Protein AF-A0A444R0S3-F1 (afdb_monomer)

pLDDT: mean 84.56, std 14.63, range [42.0, 97.62]

Foldseek 3Di:
DDPDDDDPDPQFDDDDLCVQPNDDDPVPDDPPDPSVPSPDPVVVVVRVVVSDPDPPPPDDD

Structure (mmCIF, N/CA/C/O backbone):
data_AF-A0A444R0S3-F1
#
_entry.id   AF-A0A444R0S3-F1
#
loop_
_atom_site.group_PDB
_atom_site.id
_atom_site.type_symbol
_atom_site.label_atom_id
_atom_site.label_alt_id
_atom_site.label_comp_id
_atom_site.label_asym_id
_atom_site.label_entity_id
_atom_site.label_seq_id
_atom_site.pdbx_PDB_ins_code
_atom_site.Cartn_x
_atom_sit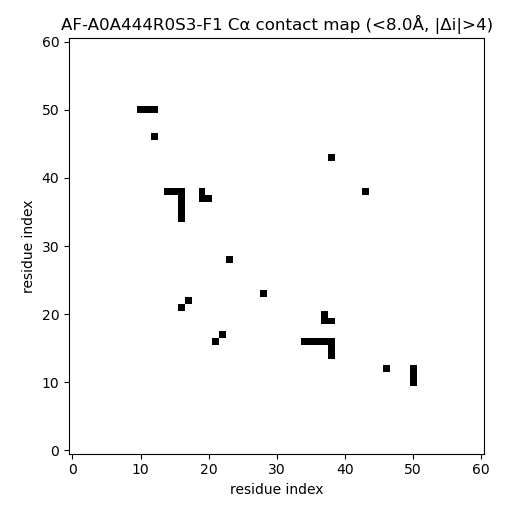e.Cartn_y
_atom_site.Cartn_z
_atom_site.occupancy
_atom_site.B_iso_or_equiv
_atom_site.auth_seq_id
_atom_site.auth_comp_id
_atom_site.auth_asym_id
_atom_site.auth_atom_id
_atom_site.pdbx_PDB_model_num
ATOM 1 N N . ASP A 1 1 ? 12.549 20.173 -0.809 1.00 52.69 1 ASP A N 1
ATOM 2 C CA . ASP A 1 1 ? 11.632 19.788 0.279 1.00 52.69 1 ASP A CA 1
ATOM 3 C C . ASP A 1 1 ? 10.669 18.709 -0.171 1.00 52.69 1 ASP A C 1
ATOM 5 O O . ASP A 1 1 ? 9.896 18.931 -1.093 1.00 52.69 1 ASP A O 1
ATOM 9 N N . HIS A 1 2 ? 10.759 17.519 0.428 1.00 71.06 2 HIS A N 1
ATOM 10 C CA . HIS A 1 2 ? 9.840 16.410 0.167 1.00 71.06 2 HIS A CA 1
ATOM 11 C C . HIS A 1 2 ? 8.788 16.398 1.278 1.00 71.06 2 HIS A C 1
ATOM 13 O O . HIS A 1 2 ? 9.119 16.139 2.436 1.00 71.06 2 HIS A O 1
ATOM 19 N N . ILE A 1 3 ? 7.530 16.706 0.950 1.00 64.44 3 ILE A N 1
ATOM 20 C CA . ILE A 1 3 ? 6.423 16.531 1.894 1.00 64.44 3 ILE A CA 1
ATOM 21 C C . ILE A 1 3 ? 6.162 15.030 1.994 1.00 64.44 3 ILE A C 1
ATOM 23 O O . ILE A 1 3 ? 5.543 14.434 1.114 1.00 64.44 3 ILE A O 1
ATOM 27 N N . 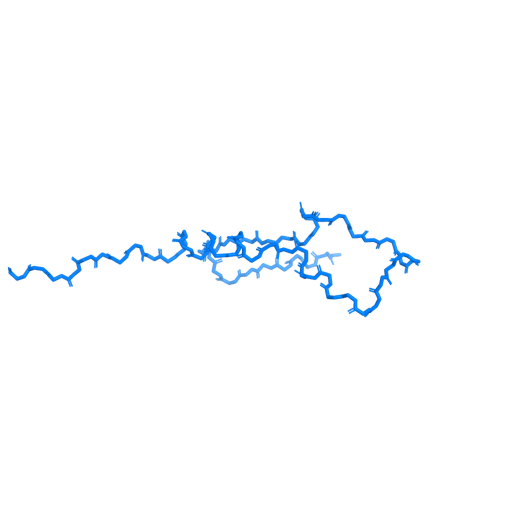PHE A 1 4 ? 6.661 14.411 3.062 1.00 77.00 4 PHE A N 1
ATOM 28 C CA . PHE A 1 4 ? 6.249 13.064 3.429 1.00 77.00 4 PHE A CA 1
ATOM 29 C C . PHE A 1 4 ? 4.801 13.128 3.890 1.00 77.00 4 PHE A C 1
ATOM 31 O O . PHE A 1 4 ? 4.473 13.866 4.822 1.00 77.00 4 PHE A O 1
ATOM 38 N N . TRP A 1 5 ? 3.936 12.363 3.230 1.00 77.44 5 TRP A N 1
ATOM 39 C CA . TRP A 1 5 ? 2.575 12.189 3.703 1.00 77.44 5 TRP A CA 1
ATOM 40 C C . TRP A 1 5 ? 2.610 11.668 5.142 1.00 77.44 5 TRP A C 1
ATOM 42 O O . TRP A 1 5 ? 3.327 10.713 5.451 1.00 77.44 5 TRP A O 1
ATOM 52 N N . ARG A 1 6 ? 1.848 12.325 6.018 1.00 78.56 6 ARG A N 1
ATOM 53 C CA . ARG A 1 6 ? 1.621 11.885 7.388 1.00 78.56 6 ARG A CA 1
ATOM 54 C C . ARG A 1 6 ? 0.122 11.875 7.661 1.00 78.56 6 ARG A C 1
ATOM 56 O O . ARG A 1 6 ? -0.573 12.821 7.289 1.00 78.56 6 ARG A O 1
ATOM 63 N N . PRO A 1 7 ? -0.373 10.835 8.317 1.00 83.94 7 PRO A N 1
ATOM 64 C CA . PRO A 1 7 ? -1.769 10.731 8.682 1.00 83.94 7 PRO A CA 1
ATOM 65 C C . PRO A 1 7 ? -2.077 11.569 9.933 1.00 83.94 7 PRO A C 1
ATOM 67 O O . PRO A 1 7 ? -1.184 11.914 10.703 1.00 83.94 7 PRO A O 1
ATOM 70 N N . TRP A 1 8 ? -3.352 11.908 10.140 1.00 86.31 8 TRP A N 1
ATOM 71 C CA . TRP A 1 8 ? -3.788 12.777 11.247 1.00 86.31 8 TRP A CA 1
ATOM 72 C C . TRP A 1 8 ? -3.970 12.061 12.596 1.00 86.31 8 TRP A C 1
ATOM 74 O O . TRP A 1 8 ? -4.191 12.717 13.608 1.00 86.31 8 TRP A O 1
ATOM 84 N N . SER A 1 9 ? -3.897 10.728 12.619 1.00 86.19 9 SER A N 1
ATOM 85 C CA . SER A 1 9 ? -4.026 9.901 13.827 1.00 86.19 9 SER A CA 1
ATOM 86 C C . SER A 1 9 ? -2.693 9.232 14.168 1.00 86.19 9 SER A C 1
ATOM 88 O O . SER A 1 9 ? -1.846 9.053 13.301 1.00 86.19 9 SER A O 1
ATOM 90 N N . ASN A 1 10 ? -2.522 8.813 15.420 1.00 86.31 10 ASN A N 1
ATOM 91 C CA . ASN A 1 10 ? -1.414 7.941 15.824 1.00 86.31 10 ASN A CA 1
ATOM 92 C C . ASN A 1 10 ? -1.826 6.461 15.895 1.00 86.31 10 ASN A C 1
ATOM 94 O O . ASN A 1 10 ? -0.963 5.594 15.973 1.00 86.31 10 ASN A O 1
ATOM 98 N N . ASN A 1 11 ? -3.131 6.159 15.870 1.00 89.88 11 ASN A N 1
ATOM 99 C CA 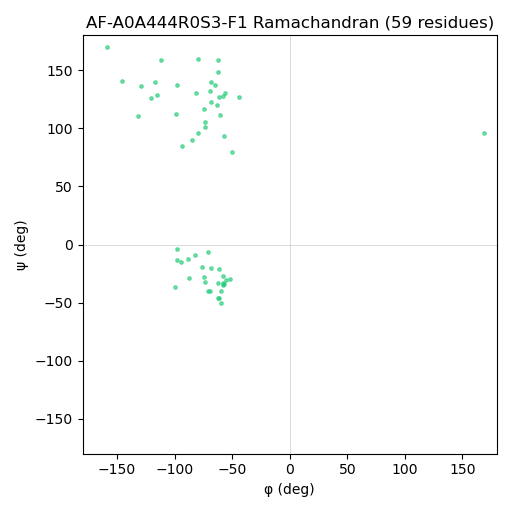. ASN A 1 11 ? -3.638 4.788 15.911 1.00 89.88 11 ASN A CA 1
ATOM 100 C C . ASN A 1 11 ? -3.858 4.258 14.492 1.00 89.88 11 ASN A C 1
ATOM 102 O O . ASN A 1 11 ? -4.957 4.371 13.946 1.00 89.88 11 ASN A O 1
ATOM 106 N N . MET A 1 12 ? -2.800 3.734 13.878 1.00 90.50 12 MET A N 1
ATOM 107 C CA . MET A 1 12 ? -2.896 3.071 12.582 1.00 90.50 12 MET A CA 1
ATOM 108 C C . MET A 1 12 ? -1.736 2.129 12.315 1.00 90.50 12 MET A C 1
ATOM 110 O O . MET A 1 12 ? -0.698 2.178 12.970 1.00 90.50 12 MET A O 1
ATOM 114 N N . ILE A 1 13 ? -1.907 1.354 11.252 1.00 92.56 13 ILE A N 1
ATOM 115 C CA . ILE A 1 13 ? -0.875 0.531 10.643 1.00 92.56 13 ILE A CA 1
ATOM 116 C C . ILE A 1 13 ? -0.735 1.002 9.194 1.00 92.56 13 ILE A C 1
ATOM 118 O O . ILE A 1 13 ? -1.727 1.099 8.472 1.00 92.56 13 ILE A O 1
ATOM 122 N N . GLN A 1 14 ? 0.486 1.351 8.791 1.00 91.19 14 GLN A N 1
ATOM 123 C CA . GLN A 1 14 ? 0.794 1.819 7.442 1.00 91.19 14 GLN A CA 1
ATOM 124 C C . GLN A 1 14 ? 1.336 0.669 6.595 1.00 91.19 14 GLN A C 1
ATOM 126 O O . GLN A 1 14 ? 2.200 -0.075 7.049 1.00 91.19 14 GLN A O 1
ATOM 131 N N . PHE A 1 15 ? 0.865 0.584 5.352 1.00 93.62 15 PHE A N 1
ATOM 132 C CA . PHE A 1 15 ? 1.376 -0.340 4.345 1.00 93.62 15 PHE A CA 1
ATOM 133 C C . PHE A 1 15 ? 1.972 0.429 3.174 1.00 93.62 15 PHE A C 1
ATOM 135 O O . PHE A 1 15 ? 1.379 1.404 2.701 1.00 93.62 15 PHE A O 1
ATOM 142 N N . TRP A 1 16 ? 3.094 -0.061 2.656 1.00 91.75 16 TRP A N 1
ATOM 143 C CA . TRP A 1 16 ? 3.622 0.357 1.367 1.00 91.75 16 TRP A CA 1
ATOM 144 C C . TRP A 1 16 ? 3.606 -0.825 0.409 1.00 91.75 16 TRP A C 1
ATOM 146 O O . TRP A 1 16 ? 4.154 -1.877 0.704 1.00 91.75 16 TRP A O 1
ATOM 156 N N . ALA A 1 17 ? 3.033 -0.644 -0.782 1.00 93.56 17 ALA A N 1
ATOM 157 C CA . ALA A 1 17 ? 3.098 -1.654 -1.843 1.00 93.56 17 ALA A CA 1
ATOM 158 C C . ALA A 1 17 ? 4.554 -2.052 -2.178 1.00 93.56 17 ALA A C 1
ATOM 160 O O . ALA A 1 17 ? 4.815 -3.201 -2.518 1.00 93.56 17 ALA A O 1
ATOM 161 N N . GLY A 1 18 ? 5.491 -1.107 -2.014 1.00 93.38 18 GLY A N 1
ATOM 162 C CA . GLY A 1 18 ? 6.936 -1.308 -2.150 1.00 93.38 18 GLY A CA 1
ATOM 163 C C . GLY A 1 18 ? 7.529 -2.370 -1.217 1.00 93.38 18 GLY A C 1
ATOM 164 O O . GLY A 1 18 ? 8.520 -2.994 -1.577 1.00 93.38 18 GLY A O 1
ATOM 165 N N . ASP A 1 19 ? 6.909 -2.603 -0.056 1.00 94.62 19 ASP A N 1
ATOM 166 C CA . 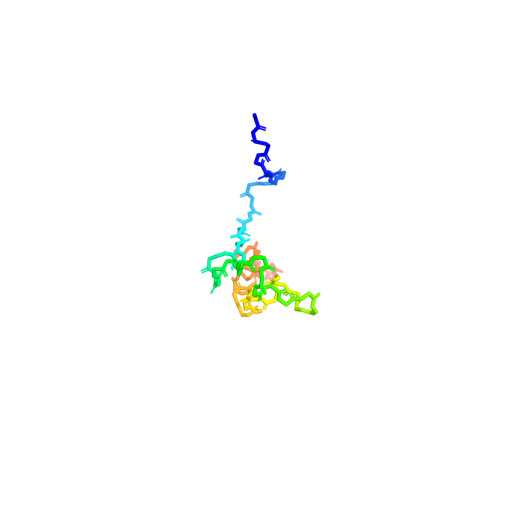ASP A 1 19 ? 7.354 -3.621 0.904 1.00 94.62 19 ASP A CA 1
ATOM 167 C C . ASP A 1 19 ? 6.968 -5.044 0.446 1.00 94.62 19 ASP A C 1
ATOM 169 O O . ASP A 1 19 ? 7.560 -6.023 0.893 1.00 94.62 19 ASP A O 1
ATOM 173 N N . TYR A 1 20 ? 5.990 -5.162 -0.462 1.00 95.75 20 TYR A N 1
ATOM 174 C CA . TYR A 1 20 ? 5.485 -6.433 -1.001 1.00 95.75 20 TYR A CA 1
ATOM 175 C C . TYR A 1 20 ? 6.064 -6.772 -2.371 1.00 95.75 20 TYR A C 1
ATOM 177 O O . TYR A 1 20 ? 6.303 -7.936 -2.690 1.00 95.75 20 TYR A O 1
ATOM 185 N N . ARG A 1 21 ? 6.259 -5.751 -3.204 1.00 93.81 21 ARG A N 1
ATOM 186 C CA . ARG A 1 21 ? 6.863 -5.868 -4.527 1.00 93.81 21 ARG A CA 1
ATOM 187 C C . ARG A 1 21 ? 7.664 -4.605 -4.796 1.00 93.81 21 ARG A C 1
ATOM 189 O O . ARG A 1 21 ? 7.220 -3.512 -4.456 1.00 93.81 21 ARG A O 1
ATOM 196 N N . GLU A 1 22 ? 8.825 -4.744 -5.424 1.00 93.19 22 GLU A N 1
ATOM 197 C CA . GLU A 1 22 ? 9.584 -3.585 -5.889 1.00 93.19 22 GLU A CA 1
ATOM 198 C C . GLU A 1 22 ? 8.846 -2.897 -7.046 1.00 93.19 22 GLU A C 1
ATOM 200 O O . GLU A 1 22 ? 8.266 -3.559 -7.912 1.00 93.19 22 GLU A O 1
ATOM 205 N N . MET A 1 23 ? 8.852 -1.560 -7.052 1.00 90.81 23 MET A N 1
ATOM 206 C CA . MET A 1 23 ? 8.175 -0.782 -8.089 1.00 90.81 23 MET A CA 1
ATOM 207 C C . MET A 1 23 ? 8.829 -1.063 -9.448 1.00 90.81 23 MET A C 1
ATOM 209 O O . MET A 1 23 ? 10.016 -0.769 -9.604 1.00 90.81 23 MET A O 1
ATOM 213 N N . PRO A 1 24 ? 8.086 -1.577 -10.446 1.00 90.19 24 PRO A N 1
ATOM 214 C CA . PRO A 1 24 ? 8.659 -1.860 -11.750 1.00 90.19 24 PRO A CA 1
ATOM 215 C C . PRO A 1 24 ? 9.162 -0.575 -12.404 1.00 90.19 24 PRO A C 1
ATOM 217 O O . PRO A 1 24 ? 8.592 0.514 -12.235 1.00 90.19 24 PRO A O 1
ATOM 220 N N . THR A 1 25 ? 10.219 -0.711 -13.200 1.00 92.00 25 THR A N 1
ATOM 221 C CA . THR A 1 25 ? 10.735 0.389 -14.009 1.00 92.00 25 THR A CA 1
ATOM 222 C C . THR A 1 25 ? 9.684 0.844 -15.020 1.00 92.00 25 THR A C 1
ATOM 224 O O . THR A 1 25 ? 8.729 0.138 -15.351 1.00 92.00 25 THR A O 1
ATOM 227 N N . ARG A 1 26 ? 9.824 2.076 -15.518 1.00 89.00 26 ARG A N 1
ATOM 228 C CA . ARG A 1 26 ? 8.805 2.708 -16.370 1.00 89.00 26 ARG A CA 1
ATOM 229 C C . ARG A 1 26 ? 8.476 1.899 -17.632 1.00 89.00 26 ARG A C 1
ATOM 231 O O . ARG A 1 26 ? 7.332 1.945 -18.074 1.00 89.00 26 ARG A O 1
ATOM 238 N N . ASP A 1 27 ? 9.458 1.212 -18.201 1.00 93.69 27 ASP A N 1
ATOM 239 C CA . ASP A 1 27 ? 9.348 0.353 -19.384 1.00 93.69 27 ASP A CA 1
ATOM 240 C C . ASP A 1 27 ? 8.644 -0.984 -19.103 1.00 93.69 27 ASP A C 1
ATOM 242 O O . ASP A 1 27 ? 7.981 -1.518 -19.987 1.00 93.69 27 ASP A O 1
ATOM 246 N N . GLN A 1 28 ? 8.722 -1.479 -17.866 1.00 90.12 28 GLN A N 1
ATOM 247 C CA . GLN A 1 28 ? 8.105 -2.736 -17.427 1.00 90.12 28 GLN A CA 1
ATOM 248 C C . GLN A 1 28 ? 6.757 -2.528 -16.727 1.00 90.12 28 GLN A C 1
ATOM 250 O O . GLN A 1 28 ? 6.086 -3.488 -16.350 1.00 90.12 28 GLN A O 1
ATOM 255 N N . ARG A 1 29 ? 6.350 -1.271 -16.522 1.00 86.75 29 ARG A N 1
ATOM 256 C CA . ARG A 1 29 ? 5.130 -0.930 -15.796 1.00 86.75 29 ARG A CA 1
ATOM 257 C C . ARG A 1 29 ? 3.893 -1.237 -16.635 1.00 86.75 29 ARG A C 1
ATOM 259 O O . ARG A 1 29 ? 3.524 -0.453 -17.514 1.00 86.75 29 ARG A O 1
ATOM 266 N N . ASP A 1 30 ? 3.198 -2.314 -16.282 1.00 88.56 30 ASP A N 1
ATOM 267 C CA . ASP A 1 30 ? 1.844 -2.556 -16.769 1.00 88.56 30 ASP A CA 1
ATOM 268 C C . ASP A 1 30 ? 0.920 -1.413 -16.310 1.00 88.56 30 ASP A C 1
ATOM 270 O O . ASP A 1 30 ? 0.879 -1.025 -15.141 1.00 88.56 30 ASP A O 1
ATOM 274 N N . ARG A 1 31 ? 0.215 -0.807 -17.266 1.00 86.56 31 ARG A N 1
ATOM 275 C CA . ARG A 1 31 ? -0.695 0.324 -17.035 1.00 86.56 31 ARG A CA 1
ATOM 276 C C . ARG A 1 31 ? -2.112 -0.128 -16.699 1.00 86.56 31 ARG A C 1
ATOM 278 O O . ARG A 1 31 ? -2.899 0.713 -16.274 1.00 86.56 31 ARG A O 1
ATOM 285 N N . ASN A 1 32 ? -2.410 -1.409 -16.895 1.00 90.81 32 ASN A N 1
ATOM 286 C CA . ASN A 1 32 ? -3.696 -2.017 -16.579 1.00 90.81 32 ASN A CA 1
ATOM 287 C C . ASN A 1 32 ? -3.700 -2.664 -15.189 1.00 90.81 32 ASN A C 1
ATOM 289 O O . ASN A 1 32 ? -4.767 -2.946 -14.649 1.00 90.81 32 ASN A O 1
ATOM 293 N N . GLU A 1 33 ? -2.526 -2.871 -14.590 1.00 88.06 33 GLU A N 1
ATOM 294 C CA . GLU A 1 33 ? -2.408 -3.378 -13.229 1.00 88.06 33 GLU A CA 1
ATOM 295 C C . GLU A 1 33 ? -2.589 -2.250 -12.200 1.00 88.06 33 GLU A C 1
ATOM 297 O O . GLU A 1 33 ? -1.935 -1.203 -12.248 1.00 88.06 33 GLU A O 1
ATOM 302 N N . MET A 1 34 ? -3.447 -2.482 -11.205 1.00 89.69 34 MET A N 1
ATOM 303 C CA . MET A 1 34 ? -3.512 -1.627 -10.026 1.00 89.69 34 MET A CA 1
ATOM 304 C C . MET A 1 34 ? -2.369 -2.004 -9.085 1.00 89.69 34 MET A C 1
ATOM 306 O O . MET A 1 34 ? -2.528 -2.897 -8.273 1.00 89.69 34 MET A O 1
ATOM 310 N N . TYR A 1 35 ? -1.234 -1.306 -9.138 1.00 90.81 35 TYR A N 1
ATOM 311 C CA . TYR A 1 35 ? -0.055 -1.650 -8.323 1.00 90.81 35 TYR A CA 1
ATOM 312 C C . TYR A 1 35 ? -0.337 -1.807 -6.814 1.00 90.81 35 TYR A C 1
ATOM 314 O O . TYR A 1 35 ? 0.293 -2.612 -6.145 1.00 90.81 35 TYR A O 1
ATOM 322 N N . LEU A 1 36 ? -1.324 -1.088 -6.268 1.00 91.06 36 LEU A N 1
ATOM 323 C CA . LEU A 1 36 ? -1.776 -1.246 -4.877 1.00 91.06 36 LEU A CA 1
ATOM 324 C C . LEU A 1 36 ? -2.324 -2.649 -4.550 1.00 91.06 36 LEU A C 1
ATOM 326 O O . LEU A 1 36 ? -2.329 -3.028 -3.384 1.00 91.06 36 LEU A O 1
ATOM 330 N N . SER A 1 37 ? -2.748 -3.432 -5.548 1.00 93.81 37 SER A N 1
ATOM 331 C CA . S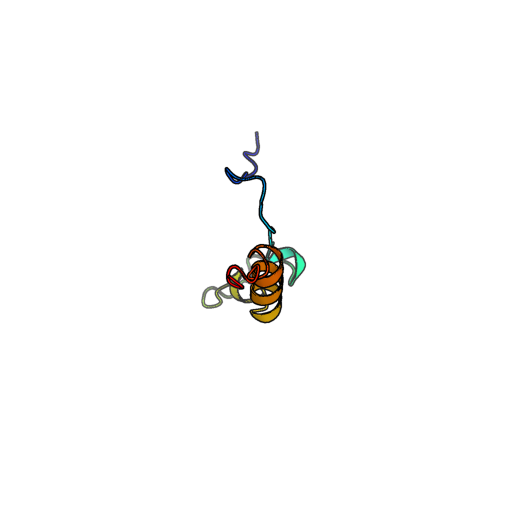ER A 1 37 ? -3.261 -4.795 -5.364 1.00 93.81 37 SER A CA 1
ATOM 332 C C . SER A 1 37 ? -2.190 -5.812 -4.975 1.00 93.81 37 SER A C 1
ATOM 334 O O . SER A 1 37 ? -2.532 -6.957 -4.700 1.00 93.81 37 SER A O 1
ATOM 336 N N . VAL A 1 38 ? -0.908 -5.431 -4.962 1.00 94.88 38 VAL A N 1
ATOM 337 C CA . VAL A 1 38 ? 0.169 -6.298 -4.452 1.00 94.88 38 VAL A CA 1
ATOM 338 C C . VAL A 1 38 ? 0.076 -6.511 -2.946 1.00 94.88 38 VAL A C 1
ATOM 340 O O . VAL A 1 38 ? 0.649 -7.468 -2.440 1.00 94.88 38 VAL A O 1
ATOM 343 N N . ILE A 1 39 ? -0.628 -5.624 -2.236 1.00 97.44 39 ILE A N 1
ATOM 344 C CA . ILE A 1 39 ? -0.858 -5.740 -0.799 1.00 97.44 39 ILE A CA 1
ATOM 345 C C . ILE A 1 39 ? -1.898 -6.854 -0.583 1.00 97.44 39 ILE A C 1
ATOM 347 O O . ILE A 1 39 ? -3.042 -6.705 -1.029 1.00 97.44 39 ILE A O 1
ATOM 351 N N . PRO A 1 40 ? -1.552 -7.966 0.090 1.00 97.38 40 PRO A N 1
ATOM 352 C CA . PRO A 1 40 ? -2.480 -9.064 0.313 1.00 97.38 40 PRO A CA 1
ATOM 353 C C . PRO A 1 40 ? -3.653 -8.637 1.194 1.00 97.38 40 PRO A C 1
ATOM 355 O O . PRO A 1 40 ? -3.474 -8.009 2.237 1.00 97.38 40 PRO A O 1
ATOM 358 N N . ALA A 1 41 ? -4.866 -9.058 0.830 1.00 96.94 41 ALA A N 1
ATOM 359 C CA . ALA A 1 41 ? -6.055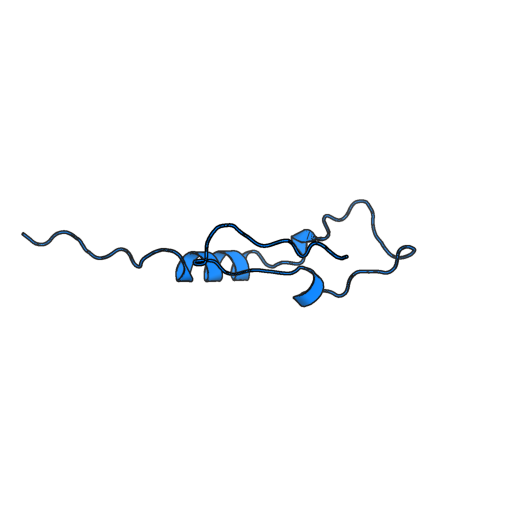 -8.785 1.638 1.00 96.94 41 ALA A CA 1
ATOM 360 C C . ALA A 1 41 ? -5.935 -9.343 3.070 1.00 96.94 41 ALA A C 1
ATOM 362 O O . ALA A 1 41 ? -6.409 -8.714 4.011 1.00 96.94 41 ALA A O 1
ATOM 363 N N . ALA A 1 42 ? -5.268 -10.491 3.241 1.00 97.62 42 ALA A N 1
ATOM 364 C CA . ALA A 1 42 ? -5.045 -11.113 4.547 1.00 97.62 42 ALA A CA 1
ATOM 365 C C . ALA A 1 42 ? -4.271 -10.199 5.514 1.00 97.62 42 ALA A C 1
ATOM 367 O O . ALA A 1 42 ? -4.628 -10.108 6.686 1.00 97.62 42 ALA A O 1
ATOM 368 N N . ASP A 1 43 ? -3.268 -9.476 5.016 1.00 97.62 43 ASP A N 1
ATOM 369 C CA . ASP A 1 43 ? -2.464 -8.561 5.827 1.00 97.62 43 ASP A CA 1
ATOM 370 C C . ASP A 1 43 ? -3.279 -7.344 6.263 1.00 97.62 43 ASP A C 1
ATOM 372 O O . ASP A 1 43 ? -3.200 -6.917 7.417 1.00 97.62 43 ASP A O 1
ATOM 376 N N . VAL A 1 44 ? -4.114 -6.819 5.361 1.00 95.69 44 VAL A N 1
ATOM 377 C CA . VAL A 1 44 ? -5.034 -5.719 5.670 1.00 95.69 44 VAL A CA 1
ATOM 378 C C . VAL A 1 44 ? -6.041 -6.148 6.737 1.00 95.69 44 VAL A C 1
ATOM 380 O O . VAL A 1 44 ? -6.239 -5.418 7.705 1.00 95.69 44 VAL A O 1
ATOM 383 N N . ILE A 1 45 ? -6.635 -7.338 6.601 1.00 96.38 45 ILE A N 1
ATOM 384 C CA . ILE A 1 45 ? -7.576 -7.896 7.584 1.00 96.38 45 ILE A CA 1
ATOM 3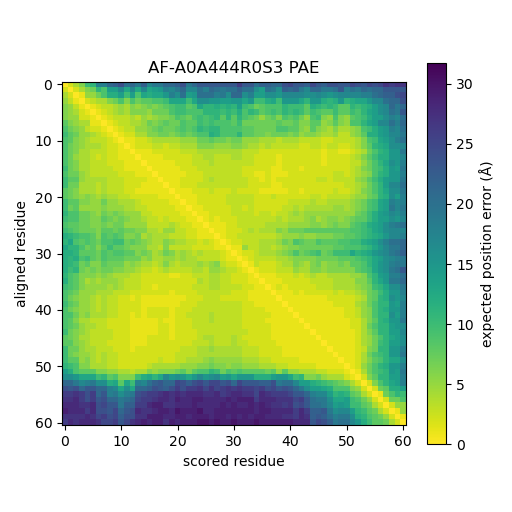85 C C . ILE A 1 45 ? -6.891 -8.043 8.946 1.00 96.38 45 ILE A C 1
ATOM 387 O O . ILE A 1 45 ? -7.382 -7.510 9.937 1.00 96.38 45 ILE A O 1
ATOM 391 N N . ALA A 1 46 ? -5.709 -8.660 8.991 1.00 96.19 46 ALA A N 1
ATOM 392 C CA . ALA A 1 46 ? -4.967 -8.846 10.234 1.00 96.19 46 ALA A CA 1
ATOM 393 C C . ALA A 1 46 ? -4.560 -7.516 10.898 1.00 96.19 46 ALA A C 1
ATOM 395 O O . ALA A 1 46 ? -4.481 -7.428 12.124 1.00 96.19 46 ALA A O 1
ATOM 396 N N . ALA A 1 47 ? -4.279 -6.470 10.116 1.00 95.31 47 ALA A N 1
ATOM 397 C CA . ALA A 1 47 ? -4.028 -5.136 10.654 1.00 95.31 47 ALA A CA 1
ATOM 398 C C . ALA A 1 47 ? -5.296 -4.484 11.212 1.00 95.31 47 ALA A C 1
ATOM 400 O O . ALA A 1 47 ? -5.242 -3.866 12.276 1.00 95.31 47 ALA A O 1
ATOM 401 N N . VAL A 1 48 ? -6.434 -4.646 10.537 1.00 94.19 48 VAL A N 1
ATOM 402 C CA . VAL A 1 48 ? -7.727 -4.178 11.046 1.00 94.19 48 VAL A CA 1
ATOM 403 C C . VAL A 1 48 ? -8.066 -4.879 12.360 1.00 94.19 48 VAL A C 1
ATOM 405 O O . VAL A 1 48 ? -8.378 -4.189 13.326 1.00 94.19 48 VAL A O 1
ATOM 408 N N . ASP A 1 49 ? -7.903 -6.199 12.451 1.00 94.44 49 ASP A N 1
ATOM 409 C CA . ASP A 1 49 ? -8.165 -6.963 13.679 1.00 94.44 49 ASP A CA 1
ATOM 410 C C . ASP A 1 49 ? -7.327 -6.478 14.873 1.00 94.44 49 ASP A C 1
ATOM 412 O O . ASP A 1 49 ? -7.792 -6.496 16.009 1.00 94.44 49 ASP A O 1
ATOM 416 N N . LYS A 1 50 ? -6.100 -5.998 14.628 1.00 92.44 50 LYS A N 1
ATOM 417 C CA . LYS A 1 50 ? -5.237 -5.404 15.665 1.00 92.44 50 LYS A CA 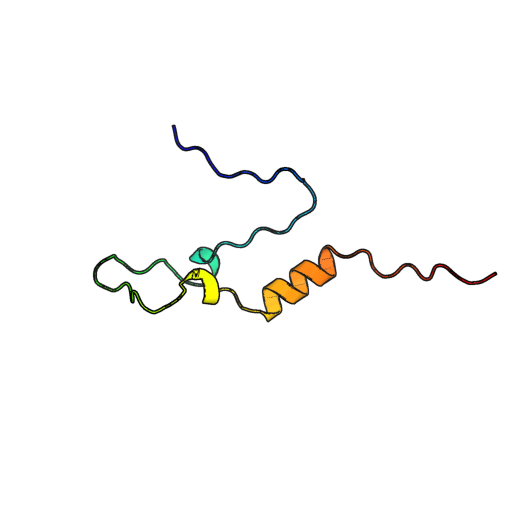1
ATOM 418 C C . LYS A 1 50 ? -5.682 -4.008 16.103 1.00 92.44 50 LYS A C 1
ATOM 420 O O . LYS A 1 50 ? -5.410 -3.617 17.235 1.00 92.44 50 LYS A O 1
ATOM 425 N N . LEU A 1 51 ? -6.269 -3.230 15.193 1.00 90.75 51 LEU A N 1
ATOM 426 C CA . LEU A 1 51 ? -6.688 -1.847 15.443 1.00 90.75 51 LEU A CA 1
ATOM 427 C C . LEU A 1 51 ? -8.093 -1.756 16.029 1.00 90.75 51 LEU A C 1
ATOM 429 O O . LEU A 1 51 ? -8.404 -0.791 16.732 1.00 90.75 51 LEU A O 1
ATOM 433 N N . LEU A 1 52 ? -8.947 -2.729 15.717 1.00 87.31 52 LEU A N 1
ATOM 434 C CA . LEU A 1 52 ? -10.262 -2.825 16.315 1.00 87.31 52 LEU A CA 1
ATOM 435 C C . LEU A 1 52 ? -10.102 -3.201 17.791 1.00 87.31 52 LEU A C 1
ATOM 437 O O . LEU A 1 52 ? -9.365 -4.133 18.115 1.00 87.31 52 LEU A O 1
ATOM 441 N N . PRO A 1 53 ? -10.783 -2.501 18.710 1.00 76.88 53 PRO A N 1
ATOM 442 C CA . PRO A 1 53 ? -10.847 -2.968 20.079 1.00 76.88 53 PRO A CA 1
ATOM 443 C C . PRO A 1 53 ? -11.464 -4.367 20.059 1.00 76.88 53 PRO A C 1
ATOM 445 O O . PRO A 1 53 ? -12.545 -4.554 19.490 1.00 76.88 53 PRO A O 1
ATOM 448 N N . SER A 1 54 ? -10.789 -5.340 20.685 1.00 65.44 54 SER A N 1
ATOM 449 C CA . SER A 1 54 ? -11.411 -6.614 21.047 1.00 65.44 54 SER A CA 1
ATOM 450 C C . SER A 1 54 ? -12.764 -6.268 21.633 1.00 65.44 54 SER A C 1
ATOM 452 O O . SER A 1 54 ? -12.826 -5.388 22.493 1.00 65.44 54 SER A O 1
ATOM 454 N N . SER A 1 55 ? -13.838 -6.869 21.132 1.00 58.50 55 SER A N 1
ATOM 455 C CA . SER A 1 55 ? -15.184 -6.610 21.627 1.00 58.50 55 SER A CA 1
ATOM 456 C C . SER A 1 55 ? -15.174 -6.928 23.120 1.00 58.50 55 SER A C 1
ATOM 458 O O . SER A 1 55 ? -15.281 -8.081 23.525 1.00 58.50 55 SER A O 1
ATOM 460 N N . THR A 1 56 ? -14.941 -5.911 23.950 1.00 51.84 56 THR A N 1
ATOM 461 C CA . THR A 1 56 ? -15.063 -6.020 25.389 1.00 51.84 56 THR A CA 1
ATOM 462 C C . THR A 1 56 ? -16.511 -6.384 25.591 1.00 51.84 56 THR A C 1
ATOM 464 O O . THR A 1 56 ? -17.396 -5.590 25.273 1.00 51.84 56 THR A O 1
ATOM 467 N N . THR A 1 57 ? -16.726 -7.614 26.045 1.00 51.31 57 THR A N 1
ATOM 468 C CA . THR A 1 57 ? -17.970 -8.148 26.579 1.00 51.31 57 THR A CA 1
ATOM 469 C C . THR A 1 57 ? -18.503 -7.187 27.640 1.00 51.31 57 THR A C 1
ATOM 471 O O . THR A 1 57 ? -18.312 -7.365 28.837 1.00 51.31 57 THR A O 1
ATOM 474 N N . GLY A 1 58 ? -19.147 -6.114 27.200 1.00 56.00 58 GLY A N 1
ATOM 475 C CA . GLY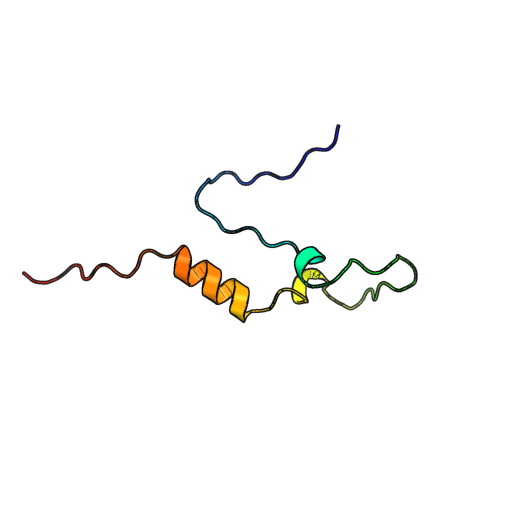 A 1 58 ? -20.031 -5.302 28.001 1.00 56.00 58 GLY A CA 1
ATOM 476 C C . GLY A 1 58 ? -21.382 -5.980 27.944 1.00 56.00 58 GLY A C 1
ATOM 477 O O . GLY A 1 58 ? -22.124 -5.745 26.999 1.00 56.00 58 GLY A O 1
ATOM 478 N N . THR A 1 59 ? -21.633 -6.890 28.883 1.00 51.06 59 THR A N 1
ATOM 479 C CA . THR A 1 59 ? -22.916 -7.143 29.563 1.00 51.06 59 THR A CA 1
ATOM 480 C C . THR A 1 59 ? -22.769 -8.451 30.339 1.00 51.06 59 THR A C 1
ATOM 482 O O . THR A 1 59 ? -22.970 -9.535 29.801 1.00 51.06 59 THR A O 1
ATOM 485 N N . SER A 1 60 ? -22.448 -8.355 31.625 1.00 42.00 60 SER A N 1
ATOM 486 C CA . SER A 1 60 ? -23.132 -9.194 32.604 1.00 42.00 60 SER A CA 1
ATOM 487 C C . SER A 1 60 ? -23.553 -8.263 33.729 1.00 42.00 60 SER A C 1
ATOM 489 O O . SER A 1 60 ? -22.704 -7.656 34.382 1.00 42.00 60 SER A O 1
ATOM 491 N N . LEU A 1 61 ? -24.869 -8.070 33.809 1.00 50.69 61 LEU A N 1
ATOM 492 C CA . LEU A 1 61 ? -25.575 -7.453 34.927 1.00 50.69 61 LEU A CA 1
ATOM 493 C C . LEU A 1 61 ? -25.354 -8.266 36.209 1.00 50.69 61 LEU A C 1
ATOM 495 O O . LEU A 1 61 ? -25.118 -9.493 36.081 1.00 50.69 61 LEU A O 1
#

Radius of gyration: 17.61 Å; Cα contacts (8 Å, |Δi|>4): 18; chains: 1; bounding box: 37×31×54 Å

Organism: Escherichia coli (NCBI:txid562)

Secondary structure (DSSP, 8-state):
-------S-SS-----GGGTSPPPPTTT--SSS-GGGGS-HHHHHHHHHHHS---------

Sequence (61 aa):
DHIFWRPWSNNMIQFWAGDYREMPTRDQRDRNEMYLSVIPAADVIAAVDKLLPSSTTGTSL

Mean predicted aligned error: 8.05 Å

Solvent-accessible surface area (backbone atoms only — not comparable to full-atom values): 4416 Å² total; per-residue (Å²): 138,81,84,73,90,74,76,98,66,88,86,77,84,90,85,56,44,61,81,69,43,76,80,66,54,84,91,70,50,65,85,86,59,65,69,70,69,60,52,55,68,68,60,55,50,56,50,47,62,70,71,45,75,73,82,73,85,83,78,82,130